Protein AF-A0A6B3EH00-F1 (afdb_monomer_lite)

Sequence (76 aa):
DDDQIAKFQRELGAMGYRFQFITLAGFHSLNHGMFDLARGYAEQGMTAYVDLQEREFAAQAQGFTAVRHQREVGTG

Secondary structure (DSSP, 8-state):
-HHHHHHHHHHHHHTT------TTHHHHHHHHHHHHHHHHHHHHTHHHHHHHHHHHHHHGGGT--TTSHHHHTT--

Radius of gyration: 17.81 Å; chains: 1; bounding box: 30×26×47 Å

Foldseek 3Di:
DVVCVVCVVVVVVVVPCPDDDDPCPVVCVVVVVVVQLVVCCVVPNCVSVVVVLVVQVVCVVVPRDCNVVCVVVPVD

Structure (mmCIF, N/CA/C/O backbone):
data_AF-A0A6B3EH00-F1
#
_entry.id   AF-A0A6B3EH00-F1
#
loop_
_atom_site.group_PDB
_atom_site.id
_atom_site.type_symbol
_atom_site.label_atom_id
_atom_site.label_alt_id
_atom_site.label_comp_id
_atom_site.label_asym_id
_atom_site.label_entity_id
_atom_site.label_seq_id
_atom_site.pdbx_PDB_ins_code
_atom_site.Cartn_x
_atom_site.Cartn_y
_atom_site.Cartn_z
_atom_site.occupancy
_atom_site.B_iso_or_equiv
_atom_site.auth_seq_id
_atom_site.auth_comp_id
_atom_site.auth_asym_id
_atom_site.auth_atom_id
_atom_site.pdbx_PDB_model_num
ATOM 1 N N . ASP A 1 1 ? -12.065 3.120 -21.434 1.00 88.62 1 ASP A N 1
ATOM 2 C CA . ASP A 1 1 ? -12.954 2.245 -20.635 1.00 88.62 1 ASP A CA 1
ATOM 3 C C . ASP A 1 1 ? -12.083 1.314 -19.788 1.00 88.62 1 ASP A C 1
ATOM 5 O O . ASP A 1 1 ? -10.856 1.397 -19.882 1.00 88.62 1 ASP A O 1
ATOM 9 N N . ASP A 1 2 ? -12.684 0.477 -18.942 1.00 92.81 2 ASP A N 1
ATOM 10 C CA . ASP A 1 2 ? -11.938 -0.463 -18.090 1.00 92.81 2 ASP A CA 1
ATOM 11 C C . ASP A 1 2 ? -11.103 -1.448 -18.926 1.00 92.81 2 ASP A C 1
ATOM 13 O O . ASP A 1 2 ? -9.961 -1.755 -18.575 1.00 92.81 2 ASP A O 1
ATOM 17 N N . ASP A 1 3 ? -11.614 -1.850 -20.093 1.00 95.81 3 ASP A N 1
ATOM 18 C CA . ASP A 1 3 ? -10.916 -2.732 -21.033 1.00 95.81 3 ASP A CA 1
ATOM 19 C C . ASP A 1 3 ? -9.624 -2.100 -21.575 1.00 95.81 3 ASP A C 1
ATOM 21 O O . ASP A 1 3 ? -8.586 -2.764 -21.666 1.00 95.81 3 ASP A O 1
ATOM 25 N N . GLN A 1 4 ? -9.646 -0.806 -21.910 1.00 95.06 4 GLN A N 1
ATOM 26 C CA . GLN A 1 4 ? -8.465 -0.048 -22.325 1.00 95.06 4 GLN A CA 1
ATOM 27 C C . GLN A 1 4 ? -7.432 0.084 -21.204 1.00 95.06 4 GLN A C 1
ATOM 29 O O . GLN A 1 4 ? -6.238 -0.062 -21.467 1.00 95.06 4 GLN A O 1
ATOM 34 N N . ILE A 1 5 ? -7.864 0.325 -19.964 1.00 96.38 5 ILE A N 1
ATOM 35 C CA . ILE A 1 5 ? -6.957 0.421 -18.811 1.00 96.38 5 ILE A CA 1
ATOM 36 C C . ILE A 1 5 ? -6.272 -0.930 -18.575 1.00 96.38 5 ILE A C 1
ATOM 38 O O . ILE A 1 5 ? -5.046 -0.990 -18.463 1.00 96.38 5 ILE A O 1
ATOM 42 N N . ALA A 1 6 ? -7.040 -2.023 -18.587 1.00 96.81 6 ALA A N 1
ATOM 43 C CA . ALA A 1 6 ? -6.536 -3.372 -18.340 1.00 96.81 6 ALA A CA 1
ATOM 44 C C . ALA A 1 6 ? -5.498 -3.838 -19.379 1.00 96.81 6 ALA A C 1
ATOM 46 O O . ALA A 1 6 ? -4.593 -4.611 -19.057 1.00 96.81 6 ALA A O 1
ATOM 47 N N . LYS A 1 7 ? -5.599 -3.373 -20.633 1.00 97.25 7 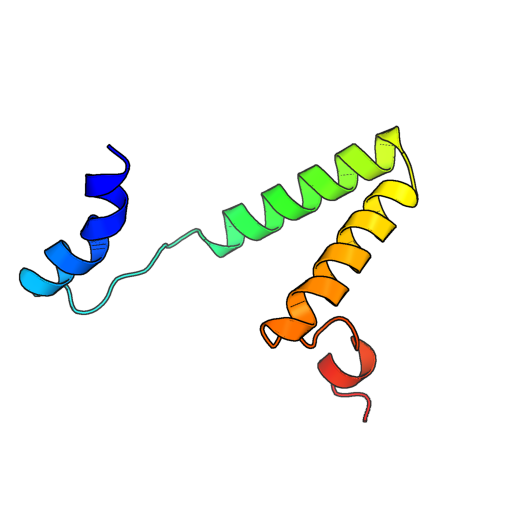LYS A N 1
ATOM 48 C CA . LYS A 1 7 ? -4.658 -3.733 -21.710 1.00 97.25 7 LYS A CA 1
ATOM 49 C C . LYS A 1 7 ? -3.509 -2.742 -21.917 1.00 97.25 7 LYS A C 1
ATOM 51 O O . LYS A 1 7 ? -2.560 -3.093 -22.617 1.00 97.25 7 LYS A O 1
ATOM 56 N N . PHE A 1 8 ? -3.555 -1.558 -21.302 1.00 98.06 8 PHE A N 1
ATOM 57 C CA . PHE A 1 8 ? -2.647 -0.437 -21.574 1.00 98.06 8 PHE A CA 1
ATOM 58 C C . PHE A 1 8 ? -1.163 -0.829 -21.538 1.00 98.06 8 PHE A C 1
ATOM 60 O O . PHE A 1 8 ? -0.452 -0.694 -22.535 1.00 98.06 8 PHE A O 1
ATOM 67 N N . GLN A 1 9 ? -0.697 -1.394 -20.418 1.00 98.06 9 GLN A N 1
ATOM 68 C CA . GLN A 1 9 ? 0.718 -1.754 -20.277 1.00 98.06 9 GLN A CA 1
ATOM 69 C C . GLN A 1 9 ? 1.149 -2.867 -21.244 1.00 98.06 9 GLN A C 1
ATOM 71 O O . GLN A 1 9 ? 2.269 -2.858 -21.762 1.00 98.06 9 GLN A O 1
ATOM 76 N N . ARG A 1 10 ? 0.250 -3.820 -21.529 1.00 97.94 10 ARG A N 1
ATOM 77 C CA . ARG A 1 10 ? 0.502 -4.926 -22.465 1.00 97.94 10 ARG A CA 1
ATOM 78 C C . ARG A 1 10 ? 0.664 -4.416 -23.897 1.00 97.94 10 ARG A C 1
ATOM 80 O O . ARG A 1 10 ? 1.576 -4.858 -24.592 1.00 97.94 10 ARG A O 1
ATOM 87 N N . GLU A 1 11 ? -0.184 -3.485 -24.328 1.00 98.19 11 GLU A N 1
ATOM 88 C CA . GLU A 1 11 ? -0.108 -2.884 -25.665 1.00 98.19 11 GLU A CA 1
ATOM 89 C C . GLU A 1 11 ? 1.159 -2.035 -25.831 1.00 98.19 11 GLU A C 1
ATOM 91 O O . GLU A 1 11 ? 1.864 -2.190 -26.828 1.00 98.19 11 GLU A O 1
ATOM 96 N N . LEU A 1 12 ? 1.537 -1.240 -24.822 1.00 98.31 12 LEU A N 1
ATOM 97 C CA . LEU A 1 12 ? 2.833 -0.547 -24.818 1.00 98.31 12 LEU A CA 1
ATOM 98 C C . LEU A 1 12 ? 4.007 -1.541 -24.882 1.00 98.31 12 LEU A C 1
ATOM 100 O O . LEU A 1 12 ? 4.979 -1.339 -25.615 1.00 98.31 12 LEU A O 1
ATOM 104 N N . GLY A 1 13 ? 3.898 -2.668 -24.179 1.00 98.44 13 GLY A N 1
ATOM 105 C CA . GLY A 1 13 ? 4.866 -3.758 -24.267 1.00 98.44 13 GLY A CA 1
ATOM 106 C C . GLY A 1 13 ? 5.010 -4.300 -25.695 1.00 98.44 13 GLY A C 1
ATOM 107 O O . GLY A 1 13 ? 6.133 -4.511 -26.158 1.00 98.44 13 GLY A O 1
ATOM 108 N N . ALA A 1 14 ? 3.907 -4.472 -26.427 1.00 98.44 14 ALA A N 1
ATOM 109 C CA . ALA A 1 14 ? 3.930 -4.912 -27.824 1.00 98.44 14 ALA A CA 1
ATOM 110 C C . ALA A 1 14 ? 4.610 -3.893 -28.763 1.00 98.44 14 ALA A C 1
ATOM 112 O O . ALA A 1 14 ? 5.260 -4.299 -29.723 1.00 98.44 14 ALA A O 1
ATOM 113 N N . MET A 1 15 ? 4.544 -2.593 -28.448 1.00 98.25 15 MET A N 1
ATOM 114 C CA . MET A 1 15 ? 5.205 -1.509 -29.200 1.00 98.25 15 MET A CA 1
ATOM 115 C C . MET A 1 15 ? 6.701 -1.340 -28.879 1.00 98.25 15 MET A C 1
ATOM 117 O O . MET A 1 15 ? 7.381 -0.543 -29.518 1.00 98.25 15 MET A O 1
ATOM 121 N N . GLY A 1 16 ? 7.232 -2.078 -27.898 1.00 98.38 16 GLY A N 1
ATOM 122 C CA . GLY A 1 16 ? 8.645 -2.015 -27.515 1.00 98.38 16 GLY A CA 1
ATOM 123 C C . GLY A 1 16 ? 8.950 -1.169 -26.276 1.00 98.38 16 GLY A C 1
ATOM 124 O O . GLY A 1 16 ? 10.121 -1.041 -25.923 1.00 98.38 16 GLY A O 1
ATOM 125 N N . TYR A 1 17 ? 7.944 -0.659 -25.553 1.00 98.25 17 TYR A N 1
ATOM 126 C CA . TYR A 1 17 ? 8.150 -0.025 -24.244 1.00 98.25 17 TYR A CA 1
ATOM 127 C C . TYR A 1 17 ? 8.468 -1.092 -23.183 1.00 98.25 17 TYR A C 1
ATOM 129 O O . TYR A 1 17 ? 7.583 -1.625 -22.508 1.00 98.25 17 TYR A O 1
ATOM 137 N N . ARG A 1 18 ? 9.756 -1.446 -23.072 1.00 97.56 18 ARG A N 1
ATOM 138 C CA . ARG A 1 18 ? 10.263 -2.524 -22.199 1.00 97.56 18 ARG A CA 1
ATOM 139 C C . ARG A 1 18 ? 10.364 -2.150 -20.722 1.00 97.56 18 ARG A C 1
ATOM 141 O O . ARG A 1 18 ? 10.467 -3.044 -19.891 1.00 97.56 18 ARG A O 1
ATOM 148 N N . PHE A 1 19 ? 10.324 -0.862 -20.399 1.00 98.31 19 PHE A N 1
ATOM 149 C CA . PHE A 1 19 ? 10.338 -0.367 -19.028 1.00 98.31 19 PHE A CA 1
ATOM 150 C C . PHE A 1 19 ? 9.151 0.571 -18.826 1.00 98.31 19 PHE A C 1
ATOM 152 O O . PHE A 1 19 ? 9.036 1.590 -19.505 1.00 98.31 19 PHE A O 1
ATOM 159 N N . GLN A 1 20 ? 8.246 0.193 -17.928 1.00 98.44 20 GLN A N 1
ATOM 160 C CA . GLN A 1 20 ? 7.017 0.920 -17.630 1.00 98.44 20 GLN A CA 1
ATOM 161 C C . GLN A 1 20 ? 6.870 1.004 -16.114 1.00 98.44 20 GLN A C 1
ATOM 163 O O . GLN A 1 20 ? 7.069 0.013 -15.415 1.00 98.44 20 GLN A O 1
ATOM 168 N N . PHE A 1 21 ? 6.549 2.187 -15.604 1.00 98.31 21 PHE A N 1
ATOM 169 C CA . PHE A 1 21 ? 6.470 2.450 -14.172 1.00 98.31 21 PHE A CA 1
ATOM 170 C C . PHE A 1 21 ? 5.506 3.605 -13.903 1.00 98.31 21 PHE A C 1
ATOM 172 O O . PHE A 1 21 ? 5.308 4.476 -14.749 1.00 98.31 21 PH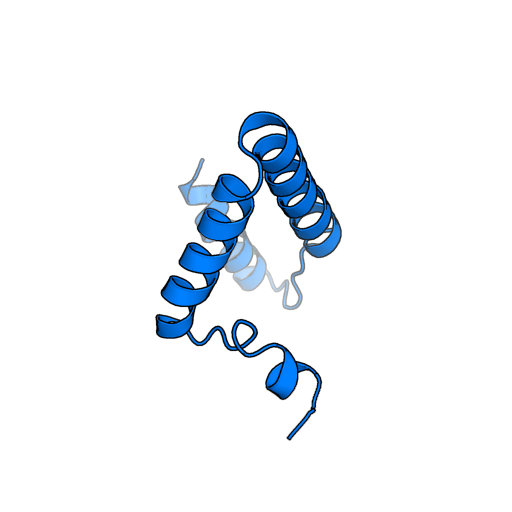E A O 1
ATOM 179 N N . ILE A 1 22 ? 4.913 3.613 -12.711 1.00 98.25 22 ILE A N 1
ATOM 180 C CA . ILE A 1 22 ? 4.050 4.696 -12.237 1.00 98.25 22 ILE A CA 1
ATOM 181 C C . ILE A 1 22 ? 4.887 5.551 -11.291 1.00 98.25 22 ILE A C 1
ATOM 183 O O . ILE A 1 22 ? 5.243 5.115 -10.199 1.00 98.25 22 ILE A O 1
ATOM 187 N N . THR A 1 23 ? 5.209 6.768 -11.716 1.00 98.12 23 THR A N 1
ATOM 188 C CA . THR A 1 23 ? 6.137 7.670 -11.014 1.00 98.12 23 THR A CA 1
ATOM 189 C C . THR A 1 23 ? 5.713 7.979 -9.581 1.00 98.12 23 THR A C 1
ATOM 191 O O . THR A 1 23 ? 6.543 7.965 -8.679 1.00 98.12 23 THR A O 1
ATOM 194 N N . LEU A 1 24 ? 4.423 8.241 -9.362 1.00 98.19 24 LEU A N 1
ATOM 195 C CA . LEU A 1 24 ? 3.890 8.716 -8.082 1.00 98.19 24 LEU A CA 1
ATOM 196 C C . LEU A 1 24 ? 3.077 7.660 -7.321 1.00 98.19 24 LEU A C 1
ATOM 198 O O . LEU A 1 24 ? 2.316 8.015 -6.423 1.00 98.19 24 LEU A O 1
ATOM 202 N N . ALA A 1 25 ? 3.236 6.369 -7.640 1.00 98.44 25 ALA A N 1
ATOM 203 C CA . ALA A 1 25 ? 2.472 5.299 -6.989 1.00 98.44 25 ALA A CA 1
ATOM 204 C C . ALA A 1 25 ? 2.592 5.354 -5.456 1.00 98.44 25 ALA A C 1
ATOM 206 O O . ALA A 1 25 ? 1.577 5.353 -4.765 1.00 98.44 25 ALA A O 1
ATOM 207 N N . GLY A 1 26 ? 3.817 5.510 -4.941 1.00 98.12 26 GLY A N 1
ATOM 208 C CA . GLY A 1 26 ? 4.066 5.632 -3.503 1.00 98.12 26 GLY A CA 1
ATOM 209 C C . GLY A 1 26 ? 3.468 6.895 -2.876 1.00 98.12 26 GLY A C 1
ATOM 210 O O . GLY A 1 26 ? 2.958 6.838 -1.762 1.00 98.12 26 GLY A O 1
ATOM 211 N N . PHE A 1 27 ? 3.476 8.030 -3.589 1.00 98.62 27 PHE A N 1
ATOM 212 C CA . PHE A 1 27 ? 2.877 9.274 -3.092 1.00 98.62 27 PHE A CA 1
ATOM 213 C C . PHE A 1 27 ? 1.364 9.116 -2.915 1.00 98.62 27 PHE A C 1
ATOM 215 O O . PHE A 1 27 ? 0.832 9.457 -1.860 1.00 98.62 27 PHE A O 1
ATOM 222 N N . HIS A 1 28 ? 0.679 8.559 -3.917 1.00 98.69 28 HIS A N 1
ATOM 223 C CA . HIS A 1 28 ? -0.762 8.341 -3.843 1.00 98.69 28 HIS A CA 1
ATOM 224 C C . HIS A 1 28 ? -1.134 7.286 -2.796 1.00 98.69 28 HIS A C 1
ATOM 226 O 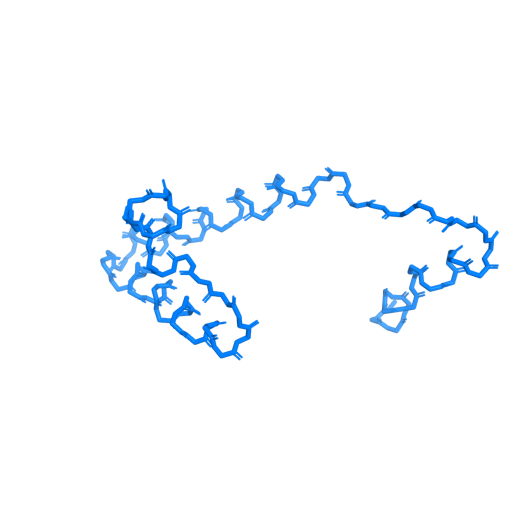O . HIS A 1 28 ? -2.025 7.545 -1.991 1.00 98.69 28 HIS A O 1
ATOM 232 N N . SER A 1 29 ? -0.442 6.139 -2.749 1.00 98.38 29 SER A N 1
ATOM 233 C CA . SER A 1 29 ? -0.769 5.068 -1.797 1.00 98.38 29 SER A CA 1
ATOM 234 C C . SER A 1 29 ? -0.547 5.491 -0.343 1.00 98.38 29 SER A C 1
ATOM 236 O O . SER A 1 29 ? -1.388 5.215 0.509 1.00 98.38 29 SER A O 1
ATOM 238 N N . LEU A 1 30 ? 0.554 6.198 -0.060 1.00 98.50 30 LEU A N 1
ATOM 239 C CA . LEU A 1 30 ? 0.891 6.654 1.289 1.00 98.50 30 LEU A CA 1
ATOM 240 C C . LEU A 1 30 ? -0.087 7.723 1.780 1.00 98.50 30 LEU A C 1
ATOM 242 O O . LEU A 1 30 ? -0.658 7.583 2.861 1.00 98.50 30 LEU A O 1
ATOM 246 N N . ASN A 1 31 ? -0.292 8.786 0.994 1.00 98.69 31 ASN A N 1
ATOM 247 C CA . ASN A 1 31 ? -1.129 9.906 1.428 1.00 98.69 31 ASN A CA 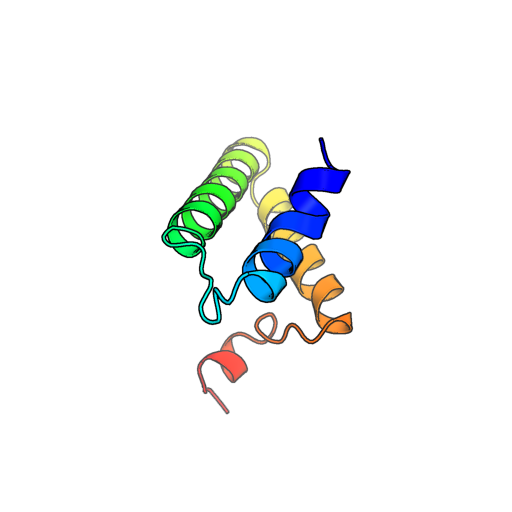1
ATOM 248 C C . ASN A 1 31 ? -2.596 9.498 1.542 1.00 98.69 31 ASN A C 1
ATOM 250 O O . ASN A 1 31 ? -3.252 9.858 2.517 1.00 98.69 31 ASN A O 1
ATOM 254 N N . HIS A 1 32 ? -3.109 8.729 0.578 1.00 98.75 32 HIS A N 1
ATOM 255 C CA . HIS A 1 32 ? -4.503 8.309 0.614 1.00 98.75 32 HIS A CA 1
ATOM 256 C C . HIS A 1 32 ? -4.776 7.347 1.774 1.00 98.75 32 HIS A C 1
ATOM 258 O O . HIS A 1 32 ? -5.721 7.576 2.527 1.00 98.75 32 HIS A O 1
ATOM 264 N N . GLY A 1 33 ? -3.919 6.336 1.970 1.00 98.56 33 GLY A N 1
ATOM 265 C CA . GLY A 1 33 ? -4.080 5.371 3.059 1.00 98.56 33 GLY A CA 1
ATOM 266 C C . GLY A 1 33 ? -4.043 6.031 4.439 1.00 98.56 33 GLY A C 1
ATOM 267 O O . GLY A 1 33 ? -4.871 5.724 5.295 1.00 98.56 33 GLY A O 1
ATOM 268 N N . MET A 1 34 ? -3.136 6.993 4.643 1.00 98.75 34 MET A N 1
ATOM 269 C CA . MET A 1 34 ? -3.074 7.741 5.900 1.00 98.75 34 MET A CA 1
ATOM 270 C C . MET A 1 34 ? -4.271 8.681 6.082 1.00 98.75 34 MET A C 1
ATOM 272 O O . MET A 1 34 ? -4.797 8.778 7.187 1.00 98.75 34 MET A O 1
ATOM 276 N N . PHE A 1 35 ? -4.728 9.354 5.019 1.00 98.75 35 PHE A N 1
ATOM 277 C CA . PHE A 1 35 ? -5.914 10.212 5.082 1.00 98.75 35 PHE A CA 1
ATOM 278 C C . PHE A 1 35 ? -7.163 9.421 5.485 1.00 98.75 35 PHE A C 1
ATOM 280 O O . PHE A 1 35 ? -7.902 9.854 6.369 1.00 98.75 35 PHE A O 1
ATOM 287 N N . ASP A 1 36 ? -7.380 8.249 4.884 1.00 98.56 36 ASP A N 1
ATOM 288 C CA . ASP A 1 36 ? -8.522 7.396 5.216 1.00 98.56 36 ASP A CA 1
ATOM 289 C C . ASP A 1 36 ? -8.457 6.873 6.649 1.00 98.56 36 ASP A C 1
ATOM 291 O O . ASP A 1 36 ? -9.465 6.933 7.358 1.00 98.56 36 ASP A O 1
ATOM 295 N N . LEU A 1 37 ? -7.278 6.434 7.106 1.00 98.69 37 LEU A N 1
ATOM 296 C CA . LEU A 1 37 ? -7.086 6.028 8.497 1.00 98.69 37 LEU A CA 1
ATOM 297 C C . LEU A 1 37 ? -7.356 7.192 9.459 1.00 98.69 37 LEU A C 1
ATOM 299 O O . LEU A 1 37 ? -8.107 7.024 10.413 1.00 98.69 37 LEU A O 1
ATOM 303 N N . ALA A 1 38 ? -6.780 8.370 9.210 1.00 98.75 38 ALA A N 1
ATOM 304 C CA . ALA A 1 38 ? -6.927 9.533 10.081 1.00 98.75 38 ALA A CA 1
ATOM 305 C C . ALA A 1 38 ? -8.380 10.022 10.156 1.00 98.75 38 ALA A C 1
ATOM 307 O O . ALA A 1 38 ? -8.874 10.315 11.244 1.00 98.75 38 ALA A O 1
ATOM 308 N N . ARG A 1 39 ? -9.082 10.067 9.016 1.00 98.75 39 ARG A N 1
ATOM 309 C CA . ARG A 1 39 ? -10.508 10.411 8.957 1.00 98.75 39 ARG A CA 1
ATOM 310 C C . ARG A 1 39 ? -11.352 9.408 9.741 1.00 98.75 39 ARG A C 1
ATOM 312 O O . ARG A 1 39 ? -12.112 9.816 10.612 1.00 98.75 39 ARG A O 1
ATOM 319 N N . GLY A 1 40 ? -11.183 8.110 9.481 1.00 98.69 40 GLY A N 1
ATOM 320 C CA . GLY A 1 40 ? -11.917 7.069 10.203 1.00 98.69 40 GLY A CA 1
ATOM 321 C C . GLY A 1 40 ? -11.624 7.093 11.703 1.00 98.69 40 GLY A C 1
ATOM 322 O O . GLY A 1 40 ? -12.532 6.965 12.519 1.00 98.69 40 GLY A O 1
ATOM 323 N N . TYR A 1 41 ? -10.370 7.335 12.085 1.00 98.69 41 TYR A N 1
ATOM 324 C CA . TYR A 1 41 ? -9.971 7.438 13.485 1.00 98.69 41 TYR A CA 1
ATOM 325 C C . TYR A 1 41 ? -10.577 8.667 14.179 1.00 98.69 41 TYR A C 1
ATOM 327 O O . TYR A 1 41 ? -10.978 8.574 15.336 1.00 98.69 41 TYR A O 1
ATOM 335 N N . ALA A 1 42 ? -10.702 9.802 13.485 1.00 98.69 42 ALA A N 1
ATOM 336 C CA . ALA A 1 42 ? -11.367 10.991 14.022 1.00 98.69 42 ALA A CA 1
ATOM 337 C C . ALA A 1 42 ? -12.862 10.757 14.307 1.00 98.69 42 ALA A C 1
ATOM 339 O O . ALA A 1 42 ? -13.406 11.336 15.244 1.00 98.69 42 ALA A O 1
ATOM 340 N N . GLU A 1 43 ? -13.517 9.904 13.518 1.00 98.56 43 GLU A N 1
ATOM 341 C CA . GLU A 1 43 ? -14.949 9.610 13.638 1.00 98.56 43 GLU A CA 1
ATOM 342 C C . GLU A 1 43 ? -15.246 8.436 14.588 1.00 98.56 43 GLU A C 1
ATOM 344 O O . GLU A 1 43 ? -16.249 8.454 15.300 1.00 98.56 43 GLU A O 1
ATOM 349 N N . GLN A 1 44 ? -14.394 7.405 14.594 1.00 98.50 44 GLN A N 1
ATOM 350 C CA . GLN A 1 44 ? -14.689 6.089 15.185 1.00 98.50 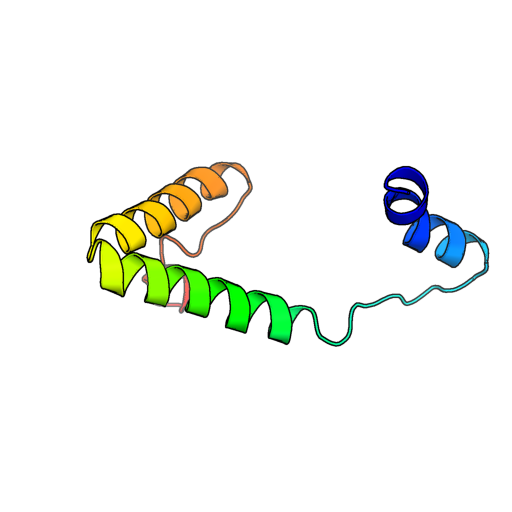44 GLN A CA 1
ATOM 351 C C . GLN A 1 44 ? -13.585 5.576 16.125 1.00 98.50 44 GLN A C 1
ATOM 353 O O . GLN A 1 44 ? -13.721 4.506 16.723 1.00 98.50 44 GLN A O 1
ATOM 358 N N . GLY A 1 45 ? -12.484 6.317 16.269 1.00 98.56 45 GLY A N 1
ATOM 359 C CA . GLY A 1 45 ? -11.353 5.942 17.111 1.00 98.56 45 GLY A CA 1
ATOM 360 C C . GLY A 1 45 ? -10.753 4.592 16.721 1.00 98.56 45 GLY A C 1
ATOM 361 O O . GLY A 1 45 ? -10.497 4.312 15.550 1.00 98.56 45 GLY A O 1
ATOM 362 N N . MET A 1 46 ? -10.538 3.738 17.724 1.00 98.50 46 MET A N 1
ATOM 363 C CA . MET A 1 46 ? -9.852 2.453 17.556 1.00 98.50 46 MET A CA 1
ATOM 364 C C . MET A 1 46 ? -10.515 1.508 16.553 1.00 98.50 46 MET A C 1
ATOM 366 O O . MET A 1 46 ? -9.799 0.714 15.952 1.00 98.50 46 MET A O 1
ATOM 370 N N . THR A 1 47 ? -11.828 1.604 16.323 1.00 98.56 47 THR A N 1
ATOM 371 C CA . THR A 1 47 ? -12.524 0.769 15.330 1.00 98.56 47 THR A CA 1
ATOM 372 C C . THR A 1 47 ? -11.890 0.904 13.944 1.00 98.56 47 THR A C 1
ATOM 374 O O . THR A 1 47 ? -11.576 -0.100 13.317 1.00 98.56 47 THR A O 1
ATOM 377 N N . ALA A 1 48 ? -11.567 2.129 13.516 1.00 98.69 48 ALA A N 1
ATOM 378 C CA . ALA A 1 48 ? -10.935 2.365 12.217 1.00 98.69 48 ALA A CA 1
ATOM 379 C C . ALA A 1 48 ? -9.522 1.760 12.114 1.00 98.69 48 ALA A C 1
ATOM 381 O O . ALA A 1 48 ? -9.091 1.342 11.038 1.00 98.69 48 ALA A O 1
ATOM 382 N N . TYR A 1 49 ? -8.793 1.705 13.233 1.00 98.62 49 TYR A N 1
ATOM 383 C CA . TYR A 1 49 ? -7.480 1.064 13.283 1.00 98.62 49 TYR A CA 1
ATOM 384 C C . TYR A 1 49 ? -7.596 -0.466 13.263 1.00 98.62 49 TYR A C 1
ATOM 386 O O . TYR A 1 49 ? -6.835 -1.127 12.561 1.00 98.62 49 TYR A O 1
ATOM 394 N N . VAL A 1 50 ? -8.570 -1.033 13.982 1.00 98.62 50 VAL A N 1
ATOM 395 C CA . VAL A 1 50 ? -8.848 -2.478 13.959 1.00 98.62 50 VAL A CA 1
ATOM 396 C C . VAL A 1 50 ? -9.261 -2.923 12.558 1.00 98.62 50 VAL A C 1
ATOM 398 O O . VAL A 1 50 ? -8.750 -3.926 12.078 1.00 98.62 50 VAL A O 1
ATOM 401 N N . ASP A 1 51 ? -10.071 -2.142 11.842 1.00 98.56 51 ASP A N 1
ATOM 402 C CA . ASP A 1 51 ? -10.426 -2.448 10.450 1.00 98.56 51 ASP A CA 1
ATOM 403 C C . ASP A 1 51 ? -9.197 -2.508 9.529 1.00 98.56 51 ASP A C 1
ATOM 405 O O . ASP A 1 51 ? -9.123 -3.346 8.627 1.00 98.56 51 ASP A O 1
ATOM 409 N N . LEU A 1 52 ? -8.206 -1.631 9.739 1.00 98.44 52 LEU A N 1
ATOM 410 C CA . LEU A 1 52 ? -6.924 -1.728 9.041 1.00 98.44 52 LEU A CA 1
ATOM 411 C C . LEU A 1 52 ? -6.200 -3.028 9.406 1.00 98.44 52 LEU A C 1
ATOM 413 O O . LEU A 1 52 ? -5.760 -3.738 8.505 1.00 98.44 52 LEU A O 1
ATOM 417 N N . GLN A 1 53 ? -6.120 -3.355 10.693 1.00 98.62 53 GLN A N 1
ATOM 418 C CA . GLN A 1 53 ? -5.444 -4.555 11.178 1.00 98.62 53 GLN A CA 1
ATOM 419 C C . GLN A 1 53 ? -6.095 -5.854 10.663 1.00 98.62 53 GLN A C 1
ATOM 421 O O . GLN A 1 53 ? -5.394 -6.767 10.234 1.00 98.62 53 GLN A O 1
ATOM 426 N N . GLU A 1 54 ? -7.425 -5.935 10.618 1.00 98.56 54 GLU A N 1
ATOM 427 C CA . GLU A 1 54 ? -8.149 -7.082 10.055 1.00 98.56 54 GLU A CA 1
ATOM 428 C C . GLU A 1 54 ? -7.872 -7.251 8.555 1.00 98.56 54 GLU A C 1
ATOM 430 O O . GLU A 1 54 ? -7.680 -8.370 8.071 1.00 98.56 54 GLU A O 1
ATOM 435 N N . ARG A 1 55 ? -7.756 -6.144 7.806 1.00 98.50 55 ARG A N 1
ATOM 436 C CA . ARG A 1 55 ? -7.308 -6.198 6.404 1.00 98.50 55 ARG A CA 1
ATOM 437 C C . ARG A 1 55 ? -5.876 -6.719 6.285 1.00 98.50 55 ARG A C 1
ATOM 439 O O . ARG A 1 55 ? -5.599 -7.492 5.368 1.00 98.50 55 ARG A O 1
ATOM 446 N N . GLU A 1 56 ? -4.980 -6.341 7.196 1.00 98.62 56 GLU A N 1
ATOM 447 C CA . GLU A 1 56 ? -3.616 -6.878 7.231 1.00 98.62 56 GLU A CA 1
ATOM 448 C C . GLU A 1 56 ? -3.594 -8.386 7.534 1.00 98.62 56 GLU A C 1
ATOM 450 O O . GLU A 1 56 ? -2.868 -9.127 6.867 1.00 98.62 56 GLU A O 1
ATOM 455 N N . PHE A 1 57 ? -4.418 -8.868 8.474 1.00 98.62 57 PHE A N 1
ATOM 456 C CA . PHE A 1 57 ? -4.571 -10.301 8.752 1.00 98.62 57 PHE A CA 1
ATOM 457 C C . PHE A 1 57 ? -5.119 -11.065 7.541 1.00 98.62 57 PHE A C 1
ATOM 459 O O . PHE A 1 57 ? -4.562 -12.093 7.150 1.00 98.62 57 PHE A O 1
ATOM 466 N N . ALA A 1 58 ? -6.159 -10.547 6.885 1.00 98.56 58 ALA A N 1
ATOM 467 C CA . ALA A 1 58 ? -6.716 -11.158 5.679 1.00 98.56 58 ALA A CA 1
ATOM 468 C C . ALA A 1 58 ? -5.686 -11.230 4.534 1.00 98.56 58 ALA A C 1
ATOM 470 O O . ALA A 1 58 ? -5.624 -12.222 3.801 1.00 98.56 58 ALA A O 1
ATOM 471 N N . ALA A 1 59 ? -4.828 -10.213 4.406 1.00 98.56 59 ALA A N 1
ATOM 472 C CA . ALA A 1 59 ? -3.765 -10.172 3.405 1.00 98.56 59 ALA A CA 1
ATOM 473 C C . ALA A 1 59 ? -2.650 -11.208 3.647 1.00 98.56 59 ALA A C 1
ATOM 475 O O . ALA A 1 59 ? -1.895 -11.516 2.721 1.00 98.56 59 ALA A O 1
ATOM 476 N N . GLN A 1 60 ? -2.550 -11.808 4.841 1.00 98.12 60 GLN A N 1
ATOM 477 C CA . GLN A 1 60 ? -1.560 -12.859 5.109 1.00 98.12 60 GLN A CA 1
ATOM 478 C C . GLN A 1 60 ? -1.743 -14.074 4.193 1.00 98.12 60 GLN A C 1
ATOM 480 O O . GLN A 1 60 ? -0.754 -14.673 3.772 1.00 98.12 60 GLN A O 1
ATOM 485 N N . ALA A 1 61 ? -2.984 -14.394 3.804 1.00 97.88 61 ALA A N 1
ATOM 486 C CA . ALA A 1 61 ? -3.275 -15.461 2.841 1.00 97.88 61 ALA A CA 1
ATOM 487 C C . ALA A 1 61 ? -2.673 -15.200 1.444 1.00 97.88 61 ALA A C 1
ATOM 489 O O . ALA A 1 61 ? -2.511 -16.129 0.658 1.00 97.88 61 ALA A O 1
ATOM 490 N N . GLN A 1 62 ? -2.319 -13.946 1.147 1.00 98.19 62 GLN A N 1
ATOM 491 C CA . GLN A 1 62 ? -1.687 -13.507 -0.100 1.00 98.19 62 GLN A CA 1
ATOM 492 C C . GLN A 1 62 ? -0.176 -13.255 0.064 1.00 98.19 62 GLN A C 1
ATOM 494 O O . GLN A 1 62 ? 0.475 -12.784 -0.865 1.00 98.19 62 GLN A O 1
ATOM 499 N N . GLY A 1 63 ? 0.395 -13.569 1.233 1.00 98.06 63 GLY A N 1
ATOM 500 C CA . GLY A 1 63 ? 1.825 -13.427 1.515 1.00 98.06 63 GLY A CA 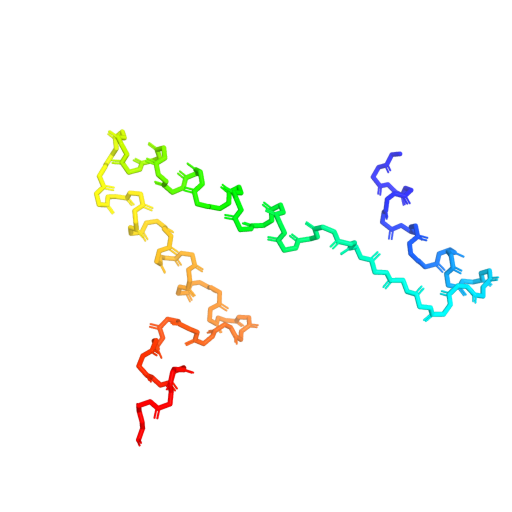1
ATOM 501 C C . GLY A 1 63 ? 2.232 -12.137 2.233 1.00 98.06 63 GLY A C 1
ATOM 502 O O . GLY A 1 63 ? 3.428 -11.886 2.362 1.00 98.06 63 GLY A O 1
ATOM 503 N N . PHE A 1 64 ? 1.291 -11.326 2.731 1.00 98.44 64 PHE A N 1
ATOM 504 C CA . PHE A 1 64 ? 1.627 -10.156 3.551 1.00 98.44 64 PHE A CA 1
ATOM 505 C C . PHE A 1 64 ? 2.166 -10.572 4.932 1.00 98.44 64 PHE A C 1
ATOM 507 O O . PHE A 1 64 ? 1.530 -11.344 5.650 1.00 98.44 64 PHE A O 1
ATOM 514 N N . THR A 1 65 ? 3.334 -10.058 5.335 1.00 98.19 65 THR A N 1
ATOM 515 C CA . THR A 1 65 ? 4.017 -10.479 6.578 1.00 98.19 65 THR A CA 1
ATOM 516 C C . THR A 1 65 ? 4.108 -9.404 7.656 1.00 98.19 65 THR A C 1
ATOM 518 O O . THR A 1 65 ? 4.321 -9.747 8.824 1.00 98.19 65 THR A O 1
ATOM 521 N N . ALA A 1 66 ? 3.896 -8.132 7.307 1.00 98.44 66 ALA A N 1
ATOM 522 C CA . ALA A 1 66 ? 4.195 -6.999 8.186 1.00 98.44 66 ALA A CA 1
ATOM 523 C C . ALA A 1 66 ? 3.268 -6.869 9.410 1.00 98.44 66 ALA A C 1
ATOM 525 O O . ALA A 1 66 ? 3.616 -6.157 10.348 1.00 98.44 66 ALA A O 1
ATOM 526 N N . VAL A 1 67 ? 2.178 -7.651 9.481 1.00 97.56 67 VAL A N 1
ATOM 527 C CA . VAL A 1 67 ? 1.420 -7.898 10.727 1.00 97.56 67 VAL A CA 1
ATOM 528 C C . VAL A 1 67 ? 2.371 -8.219 11.888 1.00 97.56 67 VAL A C 1
ATOM 530 O O . VAL A 1 67 ? 2.219 -7.724 13.005 1.00 97.56 67 VAL A O 1
ATOM 533 N N . ARG A 1 68 ? 3.402 -9.037 11.625 1.00 97.31 68 ARG A N 1
ATOM 534 C CA . ARG A 1 68 ? 4.467 -9.364 12.583 1.00 97.31 68 ARG A CA 1
ATOM 535 C C . ARG A 1 68 ? 5.578 -8.317 12.516 1.00 97.31 68 ARG A C 1
ATOM 537 O O . ARG A 1 68 ? 6.721 -8.640 12.192 1.00 97.31 68 ARG A O 1
ATOM 544 N N . HIS A 1 69 ? 5.241 -7.074 12.840 1.00 97.69 69 HIS A N 1
ATOM 545 C CA . HIS A 1 69 ? 6.117 -5.921 12.626 1.00 97.69 69 HIS A CA 1
ATOM 546 C C . HIS A 1 69 ? 7.498 -6.050 13.294 1.00 97.69 69 HIS A C 1
ATOM 548 O O . HIS A 1 69 ? 8.478 -5.629 12.697 1.00 97.69 69 HIS A O 1
ATOM 554 N N . GLN A 1 70 ? 7.618 -6.701 14.462 1.00 97.94 70 GLN A N 1
ATOM 555 C CA . GLN A 1 70 ? 8.919 -6.943 15.116 1.00 97.94 70 GLN A CA 1
ATOM 556 C C . GLN A 1 70 ? 9.868 -7.778 14.239 1.00 97.94 70 GLN A C 1
ATOM 558 O O . GLN A 1 70 ? 11.006 -7.384 13.995 1.00 97.94 70 GLN A O 1
ATOM 563 N N . ARG A 1 71 ? 9.376 -8.897 13.689 1.00 97.38 71 ARG A N 1
ATOM 564 C CA . ARG A 1 71 ? 10.131 -9.726 12.736 1.00 97.38 71 ARG A CA 1
ATOM 565 C C . ARG A 1 71 ? 10.475 -8.930 11.479 1.00 97.38 71 ARG A C 1
ATOM 567 O O . ARG A 1 71 ? 11.582 -9.050 10.969 1.00 97.38 71 ARG A O 1
ATOM 574 N N . GLU A 1 72 ? 9.517 -8.161 10.967 1.00 97.69 72 GLU A N 1
ATOM 575 C CA . GLU A 1 72 ? 9.668 -7.409 9.718 1.00 97.69 72 GLU A CA 1
ATOM 576 C C . GLU A 1 72 ? 10.778 -6.348 9.812 1.00 97.69 72 GLU A C 1
ATOM 578 O O . GLU A 1 72 ? 11.511 -6.143 8.849 1.00 97.69 72 GLU A O 1
ATOM 583 N N . VAL A 1 73 ? 10.967 -5.742 10.992 1.00 96.81 73 VAL A N 1
ATOM 584 C CA . VAL A 1 73 ? 12.071 -4.801 11.261 1.00 96.81 73 VAL A CA 1
ATOM 585 C C . VAL A 1 73 ? 13.356 -5.478 11.761 1.00 96.81 73 VAL A C 1
ATOM 587 O O . VAL A 1 73 ? 14.277 -4.797 12.203 1.00 96.81 73 VAL A O 1
ATOM 590 N N . GLY A 1 74 ? 13.444 -6.810 11.689 1.00 97.00 74 GLY A N 1
ATOM 591 C CA . GLY A 1 74 ? 14.660 -7.565 12.009 1.00 97.00 74 GLY A CA 1
ATOM 592 C C . GLY A 1 74 ? 14.871 -7.861 13.494 1.00 97.00 74 GLY A C 1
ATOM 593 O O . GLY A 1 74 ? 15.977 -8.214 13.890 1.00 97.00 74 GLY A O 1
ATOM 594 N N . THR A 1 75 ? 13.830 -7.738 14.321 1.00 90.38 75 THR A N 1
ATOM 595 C CA . THR A 1 75 ? 13.869 -8.192 15.718 1.00 90.38 75 THR A CA 1
ATOM 596 C C . THR A 1 75 ? 13.566 -9.692 15.740 1.00 90.38 75 THR A C 1
ATOM 598 O O . THR A 1 75 ? 12.407 -10.104 15.842 1.00 90.38 75 THR A O 1
ATOM 601 N N . GLY A 1 76 ? 14.606 -10.502 15.544 1.00 67.00 76 GLY A N 1
ATOM 602 C CA . GLY A 1 76 ? 14.583 -11.966 15.550 1.00 67.00 76 GLY A CA 1
ATOM 603 C C . GLY A 1 76 ? 15.820 -12.532 16.222 1.00 67.00 76 GLY A C 1
ATOM 604 O O . GLY A 1 76 ? 16.893 -11.905 16.080 1.00 67.00 76 GLY A O 1
#

pLDDT: mean 97.46, std 3.89, range [67.0, 98.75]